Protein AF-R7T6Q8-F1 (afdb_monomer_lite)

Sequence (94 aa):
DIDECNGTKGTHYHLDCHKCINTIGSYTCECDEYYELDPNEPKCIDVNECDGERGVDFNEDCHHCQNTSPGYRCRCNAGYDEDNTHTEGNCIGE

Foldseek 3Di:
DDFLQVDDDVPSADVQQPAWADDVPHIAGDDDPQWDQDPVGRHTDGHFLVVDDDVPSADVQQPDWDADVNHIEGDDDPAWDWDPPDPRTHTDGD

Organism: Capitella teleta (NCBI:txid283909)

InterPro domains:
  IPR000742 EGF-like domain [SM00181] (4-45)
  IPR000742 EGF-like domain [SM00181] (49-92)
  IPR001881 EGF-like calcium-binding domain [SM00179] (1-45)
  IPR001881 EGF-like calcium-binding domain [SM00179] (46-92)
  IPR049883 NOTCH1, EGF-like calcium-binding domain [PF07645] (1-44)
  IPR049883 NOTCH1, EGF-like calcium-binding domain [PF07645] (46-91)
  IPR050751 Extracellular matrix structural protein [PTHR24034] (1-84)

Radius of gyration: 17.82 Å; chains: 1; bounding box: 38×22×52 Å

Secondary structure (DSSP, 8-state):
---GGGS-BTTTB-TT-SEEEEETTEEEEEPPTTEEE-SSSSSEEE--GGGS-BTTTB-TT-SEEEE-SSSEEEEPPTT-EEETTSTT-EEE--

pLDDT: mean 89.55, std 7.76, range [62.59, 97.5]

Structure (mmCIF, N/CA/C/O backbone):
data_AF-R7T6Q8-F1
#
_entry.id   AF-R7T6Q8-F1
#
loop_
_atom_site.group_PDB
_atom_site.id
_atom_site.type_symbol
_atom_site.label_atom_id
_atom_site.label_alt_id
_atom_site.label_comp_id
_atom_site.label_asym_id
_atom_site.label_entity_id
_atom_site.label_seq_id
_atom_site.pdbx_PDB_ins_code
_atom_site.Cartn_x
_atom_site.Cartn_y
_atom_site.Cartn_z
_atom_site.occupancy
_atom_site.B_iso_or_equiv
_atom_site.auth_seq_id
_atom_site.auth_comp_id
_atom_site.auth_asym_id
_atom_site.auth_atom_id
_atom_site.pdbx_PDB_model_num
ATOM 1 N N . ASP A 1 1 ? -14.728 2.775 27.087 1.00 86.12 1 ASP A N 1
ATOM 2 C CA . ASP A 1 1 ? -14.061 2.431 25.833 1.00 86.12 1 ASP A CA 1
ATOM 3 C C . ASP A 1 1 ? -14.164 0.932 25.649 1.00 86.12 1 ASP A C 1
ATOM 5 O O . ASP A 1 1 ? -14.008 0.224 26.642 1.00 86.12 1 ASP A O 1
ATOM 9 N N . ILE A 1 2 ? -14.551 0.476 24.466 1.00 92.44 2 ILE A N 1
ATOM 10 C CA . ILE A 1 2 ? -14.599 -0.944 24.116 1.00 92.44 2 ILE A CA 1
ATOM 11 C C . ILE A 1 2 ? -13.420 -1.187 23.188 1.00 92.44 2 ILE A C 1
ATOM 13 O O . ILE A 1 2 ? -13.256 -0.434 22.249 1.00 92.44 2 ILE A O 1
ATOM 17 N N . ASP A 1 3 ? -12.599 -2.198 23.461 1.00 95.50 3 ASP A N 1
ATOM 18 C CA . ASP A 1 3 ? -11.468 -2.502 22.585 1.00 95.50 3 ASP A CA 1
ATOM 19 C C . ASP A 1 3 ? -11.957 -3.307 21.377 1.00 95.50 3 ASP A C 1
ATOM 21 O O . ASP A 1 3 ? -12.176 -4.522 21.483 1.00 95.50 3 ASP A O 1
ATOM 25 N N . GLU A 1 4 ? -12.169 -2.639 20.240 1.00 95.50 4 GLU A N 1
ATOM 26 C CA . GLU A 1 4 ? -12.616 -3.317 19.023 1.00 95.50 4 GLU A CA 1
ATOM 27 C C . GLU A 1 4 ? -11.554 -4.276 18.467 1.00 95.50 4 GLU A C 1
ATOM 29 O O . GLU A 1 4 ? -11.913 -5.284 17.851 1.00 95.50 4 GLU A O 1
ATOM 34 N N . CYS A 1 5 ? -10.266 -4.039 18.741 1.00 96.31 5 CYS A N 1
ATOM 35 C CA . CYS A 1 5 ? -9.148 -4.835 18.230 1.00 96.31 5 CYS A CA 1
ATOM 36 C C . CYS A 1 5 ? -9.023 -6.213 18.894 1.00 96.31 5 CYS A C 1
ATOM 38 O O . CYS A 1 5 ? -8.489 -7.140 18.285 1.00 96.31 5 CYS A O 1
ATOM 40 N N . ASN A 1 6 ? -9.580 -6.391 20.095 1.00 96.62 6 ASN A N 1
ATOM 41 C CA . ASN A 1 6 ? -9.754 -7.717 20.709 1.00 96.62 6 ASN A CA 1
ATOM 42 C C . ASN A 1 6 ? -10.936 -8.509 20.111 1.00 96.62 6 ASN A C 1
ATOM 44 O O . ASN A 1 6 ? -11.208 -9.641 20.521 1.00 96.62 6 ASN A O 1
ATOM 48 N N . GLY A 1 7 ? -11.673 -7.905 19.177 1.00 92.69 7 GLY A N 1
ATOM 49 C CA . GLY A 1 7 ? -12.821 -8.477 18.493 1.00 92.69 7 GLY A CA 1
ATOM 50 C C . GLY A 1 7 ? -12.493 -9.303 17.250 1.00 92.69 7 GLY A C 1
ATOM 51 O O . GLY A 1 7 ? -11.345 -9.611 16.940 1.00 92.69 7 GLY A O 1
ATOM 52 N N . THR A 1 8 ? -13.537 -9.664 16.501 1.00 94.56 8 THR A N 1
ATOM 53 C CA . THR A 1 8 ? -13.384 -10.405 15.240 1.00 94.56 8 THR A CA 1
ATOM 54 C C . THR A 1 8 ? -13.269 -9.442 14.053 1.00 94.56 8 THR A C 1
ATOM 56 O O . THR A 1 8 ? -14.121 -8.568 13.863 1.00 94.56 8 THR A O 1
ATOM 59 N N . LYS A 1 9 ? -12.242 -9.632 13.218 1.00 94.31 9 LYS A N 1
ATOM 60 C CA . LYS A 1 9 ? -12.040 -8.891 11.964 1.00 94.31 9 LYS A CA 1
ATOM 61 C C . LYS A 1 9 ? -13.258 -9.022 11.032 1.00 94.31 9 LYS A C 1
ATOM 63 O O . LYS A 1 9 ? -13.832 -10.101 10.914 1.00 94.31 9 LYS A O 1
ATOM 68 N N . GLY A 1 10 ? -13.671 -7.929 10.397 1.00 92.69 10 GLY A N 1
ATOM 69 C CA . GLY A 1 10 ? -14.871 -7.834 9.556 1.00 92.69 10 GLY A CA 1
ATOM 70 C C . GLY A 1 10 ? -16.195 -7.679 10.318 1.00 92.69 10 GLY A C 1
ATOM 71 O O . GLY A 1 10 ? -17.236 -7.521 9.687 1.00 92.69 10 GLY A O 1
ATOM 72 N N . THR A 1 11 ? -16.182 -7.714 11.656 1.00 94.19 11 THR A N 1
ATOM 73 C CA . THR A 1 11 ? -17.388 -7.497 12.484 1.00 94.19 11 THR A CA 1
ATOM 74 C C . THR A 1 11 ? -17.184 -6.411 13.535 1.00 94.19 11 THR A C 1
ATOM 76 O O . THR A 1 11 ? -18.035 -5.540 13.671 1.00 94.19 11 THR A O 1
ATOM 79 N N . HIS A 1 12 ? -16.069 -6.452 14.269 1.00 93.94 12 HIS A N 1
ATOM 80 C CA . HIS A 1 12 ? -15.725 -5.456 15.287 1.00 93.94 12 HIS A CA 1
ATOM 81 C C . HIS A 1 12 ? -14.826 -4.358 14.712 1.00 93.94 12 HIS A C 1
ATOM 83 O O . HIS A 1 12 ? -15.000 -3.192 15.042 1.00 93.94 12 HIS A O 1
ATOM 89 N N . TYR A 1 13 ? -13.913 -4.726 13.812 1.00 95.31 13 TYR A N 1
ATOM 90 C CA . TYR A 1 13 ? -13.080 -3.800 13.049 1.00 95.31 13 TYR A CA 1
ATOM 91 C C . TYR A 1 13 ? -12.986 -4.234 11.583 1.00 95.31 13 TYR A C 1
ATOM 93 O O . TYR A 1 13 ? -13.356 -5.362 11.251 1.00 95.31 13 TYR A O 1
ATOM 101 N N . HIS A 1 14 ? -12.534 -3.350 10.694 1.00 96.38 14 HIS A N 1
ATOM 102 C CA . HIS A 1 14 ? -12.611 -3.563 9.247 1.00 96.38 14 HIS A CA 1
ATOM 103 C C . HIS A 1 14 ? -11.824 -4.792 8.740 1.00 96.38 14 HIS A C 1
ATOM 105 O O . HIS A 1 14 ? -10.778 -5.157 9.283 1.00 96.38 14 HIS A O 1
ATOM 111 N N . LEU A 1 15 ? -12.319 -5.427 7.664 1.00 96.25 15 LEU A N 1
ATOM 112 C CA . LEU A 1 15 ? -11.703 -6.618 7.060 1.00 96.25 15 LEU A CA 1
ATOM 113 C C . LEU A 1 15 ? -10.308 -6.346 6.487 1.00 96.25 15 LEU A C 1
ATOM 115 O O . LEU A 1 15 ? -9.399 -7.148 6.679 1.00 96.25 15 LEU A O 1
ATOM 119 N N . ASP A 1 16 ? -10.136 -5.189 5.863 1.00 96.06 16 ASP A N 1
ATOM 120 C CA . ASP A 1 16 ? -8.873 -4.736 5.265 1.00 96.06 16 ASP A CA 1
ATOM 121 C C . ASP A 1 16 ? -8.044 -3.865 6.224 1.00 96.06 16 ASP A C 1
ATOM 123 O O . ASP A 1 16 ? -7.178 -3.105 5.821 1.00 96.06 16 ASP A O 1
ATOM 127 N N . CYS A 1 17 ? -8.302 -3.943 7.530 1.00 96.25 17 CYS A N 1
ATOM 128 C CA . CYS A 1 17 ? -7.422 -3.348 8.532 1.00 96.25 17 CYS A CA 1
ATOM 129 C C . CYS A 1 17 ? -6.188 -4.240 8.714 1.00 96.25 17 CYS A C 1
ATOM 131 O O . CYS A 1 17 ? -6.336 -5.387 9.148 1.00 96.25 17 CYS A O 1
ATOM 133 N N . HIS A 1 18 ? -4.985 -3.779 8.378 1.00 95.62 18 HIS A N 1
ATOM 134 C CA . HIS A 1 18 ? -3.783 -4.615 8.509 1.00 95.62 18 HIS A CA 1
ATOM 135 C C . HIS A 1 18 ? -3.391 -4.763 9.979 1.00 95.62 18 HIS A C 1
ATOM 137 O O . HIS A 1 18 ? -3.329 -5.880 10.501 1.00 95.62 18 HIS A O 1
ATOM 143 N N . LYS A 1 19 ? -3.264 -3.634 10.681 1.00 96.94 19 LYS A N 1
ATOM 144 C CA . LYS A 1 19 ? -3.040 -3.594 12.123 1.00 96.94 19 LYS A CA 1
ATOM 145 C C . LYS A 1 19 ? -4.053 -2.680 12.806 1.00 96.94 19 LYS A C 1
ATOM 147 O O . LYS A 1 19 ? -4.077 -1.477 12.583 1.00 96.94 19 LYS A O 1
ATOM 152 N N . CYS A 1 20 ? -4.895 -3.266 13.654 1.00 97.44 20 CYS A N 1
ATOM 153 C CA . CYS A 1 20 ? -5.903 -2.529 14.415 1.00 97.44 20 CYS A CA 1
ATOM 154 C C . CYS A 1 20 ? -5.272 -1.816 15.615 1.00 97.44 20 CYS A C 1
ATOM 156 O O . CYS A 1 20 ? -4.510 -2.423 16.372 1.00 97.44 20 CYS A O 1
ATOM 158 N N . ILE A 1 21 ? -5.624 -0.545 15.803 1.00 97.12 21 ILE A N 1
ATOM 159 C CA . ILE A 1 21 ? -5.202 0.296 16.922 1.00 97.12 21 ILE A CA 1
ATOM 160 C C . ILE A 1 21 ? -6.449 0.809 17.642 1.00 97.12 21 ILE A C 1
ATOM 162 O O . ILE A 1 21 ? -7.202 1.618 17.099 1.00 97.12 21 ILE A O 1
ATOM 166 N N . ASN A 1 22 ? -6.657 0.362 18.880 1.00 96.44 22 ASN A N 1
ATOM 167 C CA . ASN A 1 22 ? -7.770 0.833 19.694 1.00 96.44 22 ASN A CA 1
ATOM 168 C C . ASN A 1 22 ? -7.536 2.285 20.137 1.00 96.44 22 ASN A C 1
ATOM 170 O O . ASN A 1 22 ? -6.443 2.639 20.590 1.00 96.44 22 ASN A O 1
ATOM 174 N N . THR A 1 23 ? -8.560 3.124 20.038 1.00 95.31 23 THR A N 1
ATOM 175 C CA . THR A 1 23 ? -8.521 4.535 20.443 1.00 95.31 23 THR A CA 1
ATOM 176 C C . THR A 1 23 ? -9.681 4.836 21.389 1.00 95.31 23 THR A C 1
ATOM 178 O O . THR A 1 23 ? -10.597 4.045 21.547 1.00 95.31 23 THR A O 1
ATOM 181 N N . ILE A 1 24 ? -9.671 5.986 22.062 1.00 96.00 24 ILE A N 1
ATOM 182 C CA . ILE A 1 24 ? -10.785 6.317 22.958 1.00 96.00 24 ILE A CA 1
ATOM 183 C C . ILE A 1 24 ? -12.022 6.656 22.117 1.00 96.00 24 ILE A C 1
ATOM 185 O O . ILE A 1 24 ? -12.079 7.714 21.492 1.00 96.00 24 ILE A O 1
ATOM 189 N N . GLY A 1 25 ? -13.031 5.790 22.171 1.00 92.06 25 GLY A N 1
ATOM 190 C CA . GLY A 1 25 ? -14.325 5.953 21.512 1.00 92.06 25 GLY A CA 1
ATOM 191 C C . GLY A 1 25 ? -14.433 5.336 20.115 1.00 92.06 25 GLY A C 1
ATOM 192 O O . GLY A 1 25 ? -15.500 5.476 19.520 1.00 92.06 25 GLY A O 1
ATOM 193 N N . SER A 1 26 ? -13.374 4.705 19.594 1.00 93.50 26 SER A N 1
ATOM 194 C CA . SER A 1 26 ? -13.329 4.023 18.286 1.00 93.50 26 SER A CA 1
ATOM 195 C C . SER A 1 26 ? -12.022 3.229 18.148 1.00 93.50 26 SER A C 1
ATOM 197 O O . SER A 1 26 ? -11.155 3.293 19.009 1.00 93.50 26 SER A O 1
ATOM 199 N N . TYR A 1 27 ? -11.772 2.637 16.987 1.00 95.75 27 TYR A N 1
ATOM 200 C CA . TYR A 1 27 ? -10.451 2.185 16.553 1.00 95.75 27 TYR A CA 1
ATOM 201 C C . TYR A 1 27 ? -9.980 2.949 15.306 1.00 95.75 27 TYR A C 1
ATOM 203 O O . TYR A 1 27 ? -10.758 3.641 14.643 1.00 95.75 27 TYR A O 1
ATOM 211 N N . THR A 1 28 ? -8.698 2.799 14.983 1.00 96.44 28 THR A N 1
ATOM 212 C CA . TH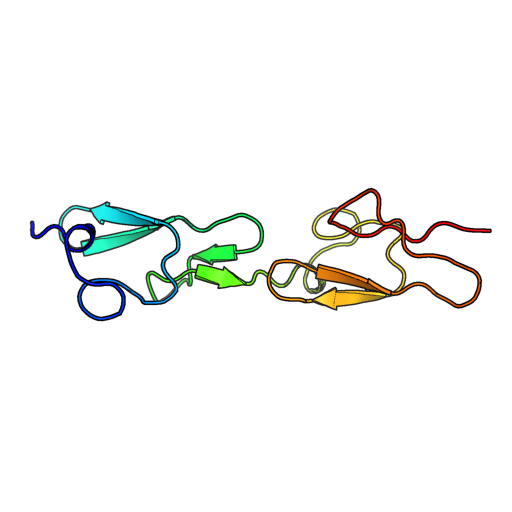R A 1 28 ? -8.104 3.146 13.688 1.00 96.44 28 THR A CA 1
ATOM 213 C C . THR A 1 28 ? -7.241 1.987 13.186 1.00 96.44 28 THR A C 1
ATOM 215 O O . THR A 1 28 ? -7.019 1.013 13.911 1.00 96.44 28 THR A O 1
ATOM 218 N N . CYS A 1 29 ? -6.761 2.076 11.950 1.00 97.44 29 CYS A N 1
ATOM 219 C CA . CYS A 1 29 ? -5.884 1.081 11.350 1.00 97.44 29 CYS A CA 1
ATOM 220 C C . CYS A 1 29 ? -4.536 1.690 10.986 1.00 97.44 29 CYS A C 1
ATOM 222 O O . CYS A 1 29 ? -4.447 2.822 10.521 1.00 97.44 29 CYS A O 1
ATOM 224 N N . GLU A 1 30 ? -3.488 0.915 11.217 1.00 97.44 30 GLU A N 1
ATOM 225 C CA . GLU A 1 30 ? -2.159 1.133 10.669 1.00 97.44 30 GLU A CA 1
ATOM 226 C C . GLU A 1 30 ? -2.003 0.195 9.468 1.00 97.44 30 GLU A C 1
ATOM 228 O O . GLU A 1 30 ? -2.371 -0.985 9.541 1.00 97.44 30 GLU A O 1
ATOM 233 N N . CYS A 1 31 ? -1.526 0.755 8.360 1.00 97.44 31 CYS A N 1
ATOM 234 C CA . CYS A 1 31 ? -1.428 0.084 7.072 1.00 97.44 31 CYS A CA 1
ATOM 235 C C . CYS A 1 31 ? 0.010 -0.326 6.782 1.00 97.44 31 CYS A C 1
ATOM 237 O O . CYS A 1 31 ? 0.951 0.326 7.235 1.00 97.44 31 CYS A O 1
ATOM 239 N N . ASP A 1 32 ? 0.153 -1.441 6.070 1.00 95.00 32 ASP A N 1
ATOM 240 C CA . ASP A 1 32 ? 1.464 -1.909 5.626 1.00 95.00 32 ASP A CA 1
ATOM 241 C C . ASP A 1 32 ? 1.984 -1.024 4.484 1.00 95.00 32 ASP A C 1
ATOM 243 O O . ASP A 1 32 ? 1.262 -0.187 3.943 1.00 95.00 32 ASP A O 1
ATOM 247 N N . GLU A 1 33 ? 3.248 -1.216 4.114 1.00 89.00 33 GLU A N 1
ATOM 248 C CA . GLU A 1 33 ? 3.863 -0.532 2.974 1.00 89.00 33 GLU A CA 1
ATOM 249 C C . GLU A 1 33 ? 3.034 -0.719 1.694 1.00 89.00 33 GLU A C 1
ATOM 251 O O . GLU A 1 33 ? 2.499 -1.806 1.460 1.00 89.00 33 GLU A O 1
ATOM 256 N N . TYR A 1 34 ? 2.941 0.345 0.887 1.00 90.19 34 TYR A N 1
ATOM 257 C CA . TYR A 1 34 ? 2.096 0.443 -0.314 1.00 90.19 34 TYR A CA 1
ATOM 258 C C . TYR A 1 34 ? 0.579 0.483 -0.046 1.00 90.19 34 TYR A C 1
ATOM 260 O O . TYR A 1 34 ? -0.228 0.352 -0.962 1.00 90.19 34 TYR A O 1
ATOM 268 N N . TYR A 1 35 ? 0.165 0.697 1.207 1.00 94.88 35 TYR A N 1
ATOM 269 C CA . TYR A 1 35 ? -1.229 0.952 1.564 1.00 94.88 35 TYR A CA 1
ATOM 270 C C . TYR A 1 35 ? -1.358 2.226 2.393 1.00 94.88 35 TYR A C 1
ATOM 272 O O . TYR A 1 35 ? -0.506 2.557 3.218 1.00 94.88 35 TYR A O 1
ATOM 280 N N . GLU A 1 36 ? -2.484 2.906 2.236 1.00 95.38 36 GLU A N 1
ATOM 281 C CA . GLU A 1 36 ? -2.854 4.068 3.031 1.00 95.38 36 GLU A CA 1
ATOM 282 C C . GLU A 1 36 ? -4.183 3.851 3.750 1.00 95.38 36 GLU A C 1
ATOM 284 O O . GLU A 1 36 ? -4.997 3.001 3.382 1.00 95.38 36 GLU A O 1
ATOM 289 N N . LEU A 1 37 ? -4.396 4.615 4.822 1.00 97.44 37 LEU A N 1
ATOM 290 C CA . LEU A 1 37 ? -5.663 4.602 5.538 1.00 97.44 37 LEU A CA 1
ATOM 291 C C . LEU A 1 37 ? -6.719 5.322 4.695 1.00 97.44 37 LEU A C 1
ATOM 293 O O . LEU A 1 37 ? -6.542 6.492 4.354 1.00 97.44 37 LEU A O 1
ATOM 297 N N . ASP A 1 38 ? -7.832 4.649 4.412 1.00 96.31 38 ASP A N 1
ATOM 298 C CA . ASP A 1 38 ? -8.958 5.267 3.717 1.00 96.31 38 ASP A CA 1
ATOM 299 C C . ASP A 1 38 ? -9.456 6.496 4.512 1.00 96.31 38 ASP A C 1
ATOM 301 O O . ASP A 1 38 ? -9.637 6.434 5.733 1.00 96.31 38 ASP A O 1
ATOM 305 N N . PRO A 1 39 ? -9.685 7.643 3.850 1.00 94.56 39 PRO A N 1
ATOM 306 C CA . PRO A 1 39 ? -10.051 8.881 4.537 1.00 94.56 39 PRO A CA 1
ATOM 307 C C . PRO A 1 39 ? -11.452 8.849 5.169 1.00 94.56 39 PRO A C 1
ATOM 309 O O . PRO A 1 39 ? -11.784 9.734 5.961 1.00 94.56 39 PRO A O 1
ATOM 312 N N . ASN A 1 40 ? -12.288 7.872 4.813 1.00 93.94 40 ASN A N 1
ATOM 313 C CA . ASN A 1 40 ? -13.671 7.739 5.267 1.00 93.94 40 ASN A CA 1
ATOM 314 C C . ASN A 1 40 ? -13.897 6.503 6.145 1.00 93.94 40 ASN A C 1
ATOM 316 O O . ASN A 1 40 ? -14.825 6.500 6.955 1.00 93.94 40 ASN A O 1
ATOM 320 N N . GLU A 1 41 ? -13.090 5.454 5.985 1.00 94.12 41 GLU A N 1
ATOM 321 C CA . GLU A 1 41 ? -13.243 4.184 6.694 1.00 94.12 41 GLU A CA 1
ATOM 322 C C . GLU A 1 41 ? -11.920 3.740 7.340 1.00 94.12 41 GLU A C 1
ATOM 324 O O . GLU A 1 41 ? -10.858 3.926 6.760 1.00 94.12 41 GLU A O 1
ATOM 329 N N . PRO A 1 42 ? -11.930 3.099 8.522 1.00 94.62 42 PRO A N 1
ATOM 330 C CA . PRO A 1 42 ? -10.713 2.588 9.150 1.00 94.62 42 PRO A CA 1
ATOM 331 C C . PRO A 1 42 ? -10.263 1.292 8.455 1.00 94.62 42 PRO A C 1
ATOM 333 O O . PRO A 1 42 ? -10.392 0.196 8.999 1.00 94.62 42 PRO A O 1
ATOM 336 N N . LYS A 1 43 ? -9.791 1.410 7.215 1.00 95.94 43 LYS A N 1
ATOM 337 C CA . LYS A 1 43 ? -9.334 0.310 6.363 1.00 95.94 43 LYS A CA 1
ATOM 338 C C . LYS A 1 43 ? -8.123 0.729 5.549 1.00 95.94 43 LYS A C 1
ATOM 340 O O . LYS A 1 43 ? -7.977 1.905 5.237 1.00 95.94 43 LYS A O 1
ATOM 345 N N . CYS A 1 44 ? -7.297 -0.239 5.189 1.00 97.50 44 CYS A N 1
ATOM 346 C CA . CYS A 1 44 ? -6.151 -0.005 4.334 1.00 97.50 44 CYS A CA 1
ATOM 347 C C . CYS A 1 44 ? -6.554 -0.200 2.878 1.00 97.50 44 CYS A C 1
ATOM 349 O O . CYS A 1 44 ? -7.151 -1.218 2.523 1.00 97.50 44 CYS A O 1
ATOM 351 N N . ILE A 1 45 ? -6.262 0.801 2.060 1.00 95.75 45 ILE A N 1
ATOM 352 C CA . ILE A 1 45 ? -6.441 0.769 0.613 1.00 95.75 45 ILE A CA 1
ATOM 353 C C . ILE A 1 45 ? -5.072 0.831 -0.045 1.00 95.75 45 ILE A C 1
ATOM 355 O O . ILE A 1 45 ? -4.168 1.489 0.457 1.00 95.75 45 ILE A O 1
ATOM 359 N N . ASP A 1 46 ? -4.925 0.083 -1.127 1.00 94.56 46 ASP A N 1
ATOM 360 C CA . ASP A 1 46 ? -3.716 0.071 -1.943 1.00 94.56 46 ASP A CA 1
ATOM 361 C C . ASP A 1 46 ? -3.443 1.483 -2.476 1.00 94.56 46 ASP A C 1
ATOM 363 O O . ASP A 1 46 ? -4.357 2.142 -2.987 1.00 94.56 46 ASP A O 1
ATOM 367 N N . VAL A 1 47 ? -2.212 1.960 -2.300 1.00 92.56 47 VAL A N 1
ATOM 368 C CA . VAL A 1 47 ? -1.763 3.234 -2.863 1.00 92.56 47 VAL A CA 1
ATOM 369 C C . VAL A 1 47 ? -1.503 3.012 -4.342 1.00 92.56 47 VAL A C 1
ATOM 371 O O . VAL A 1 47 ? -0.844 2.055 -4.716 1.00 92.56 47 VAL A O 1
ATOM 374 N N . ASN A 1 48 ? -2.005 3.904 -5.195 1.00 92.12 48 ASN A N 1
ATOM 375 C CA . ASN A 1 48 ? -1.641 3.869 -6.604 1.00 92.12 48 ASN A CA 1
ATOM 376 C C . ASN A 1 48 ? -0.373 4.686 -6.839 1.00 92.12 48 ASN A C 1
ATOM 378 O O . ASN A 1 48 ? -0.451 5.890 -7.095 1.00 92.12 48 ASN A O 1
ATOM 382 N N . GLU A 1 49 ? 0.792 4.043 -6.803 1.00 90.38 49 GLU A N 1
ATOM 383 C CA . GLU A 1 49 ? 2.065 4.747 -6.996 1.00 90.38 49 GLU A CA 1
ATOM 384 C C . GLU A 1 49 ? 2.205 5.334 -8.412 1.00 90.38 49 GLU A C 1
ATOM 386 O O . GLU A 1 49 ? 2.951 6.288 -8.635 1.00 90.38 49 GLU A O 1
ATOM 391 N N . CYS A 1 50 ? 1.439 4.826 -9.386 1.00 90.38 50 CYS A N 1
ATOM 392 C CA . CYS A 1 50 ? 1.450 5.344 -10.754 1.00 90.38 50 CYS A CA 1
ATOM 393 C C . CYS A 1 50 ? 0.703 6.675 -10.930 1.00 90.38 50 CYS A C 1
ATOM 395 O O . CYS A 1 50 ? 0.857 7.303 -11.981 1.00 90.38 50 CYS A O 1
ATOM 397 N N . ASP A 1 51 ? -0.104 7.101 -9.952 1.00 91.81 51 ASP A N 1
ATOM 398 C CA . ASP A 1 51 ? -0.735 8.431 -9.956 1.00 91.81 51 ASP A CA 1
ATOM 399 C C . ASP A 1 51 ? 0.222 9.530 -9.447 1.00 91.81 51 ASP A C 1
ATOM 401 O O . ASP A 1 51 ? -0.110 10.718 -9.494 1.00 91.81 51 ASP A O 1
ATOM 405 N N . GLY A 1 52 ? 1.406 9.130 -8.978 1.00 84.06 52 GLY A N 1
ATOM 406 C CA . GLY A 1 52 ? 2.441 9.986 -8.422 1.00 84.06 52 GLY A CA 1
ATOM 407 C C . GLY A 1 52 ? 3.422 10.595 -9.429 1.00 84.06 52 GLY A C 1
ATOM 408 O O . GLY A 1 52 ? 3.233 10.563 -10.651 1.00 84.06 52 GLY A O 1
ATOM 409 N N . GLU A 1 53 ? 4.507 11.169 -8.906 1.00 80.25 53 GLU A N 1
ATOM 410 C CA . GLU A 1 53 ? 5.589 11.738 -9.716 1.00 80.25 53 GLU A CA 1
ATOM 411 C C . GLU A 1 53 ? 6.719 10.723 -9.957 1.00 80.25 53 GLU A C 1
ATOM 413 O O . GLU A 1 53 ? 7.138 9.973 -9.070 1.00 80.25 53 GLU A O 1
ATOM 418 N N . ARG A 1 54 ? 7.267 10.735 -11.182 1.00 78.19 54 ARG A N 1
ATOM 419 C CA . ARG A 1 54 ? 8.416 9.900 -11.563 1.00 78.19 54 ARG A CA 1
ATOM 420 C C . ARG A 1 54 ? 9.613 10.190 -10.652 1.00 78.19 54 ARG A C 1
ATOM 422 O O . ARG A 1 54 ? 10.018 11.342 -10.523 1.00 78.19 54 ARG A O 1
ATOM 429 N N . GLY A 1 55 ? 10.214 9.138 -10.102 1.00 74.50 55 GLY A N 1
ATOM 430 C CA . GLY A 1 55 ? 11.360 9.200 -9.192 1.00 74.50 55 GLY A CA 1
ATOM 431 C C . GLY A 1 55 ? 10.994 9.444 -7.724 1.00 74.50 55 GLY A C 1
ATOM 432 O O . GLY A 1 55 ? 11.895 9.455 -6.886 1.00 74.50 55 GLY A O 1
ATOM 433 N N . VAL A 1 56 ? 9.709 9.651 -7.409 1.00 82.06 56 VAL A N 1
ATOM 434 C CA . VAL A 1 56 ? 9.204 9.813 -6.036 1.00 82.06 56 VAL A CA 1
ATOM 435 C C . VAL A 1 56 ? 8.393 8.590 -5.637 1.00 82.06 56 VAL A C 1
ATOM 437 O O . VAL A 1 56 ? 8.780 7.884 -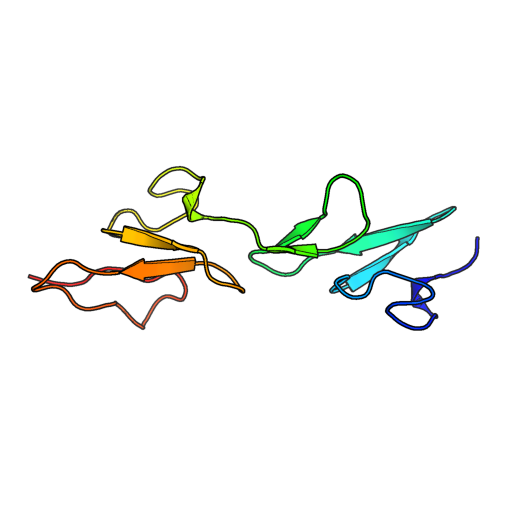4.712 1.00 82.06 56 VAL A O 1
ATOM 440 N N . ASP A 1 57 ? 7.307 8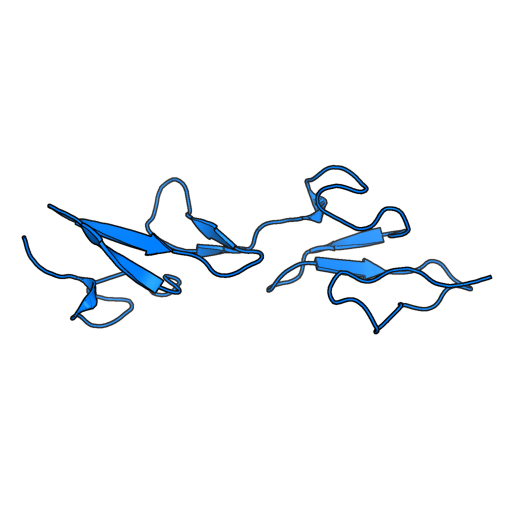.334 -6.364 1.00 80.94 57 ASP A N 1
ATOM 441 C CA . ASP A 1 57 ? 6.380 7.236 -6.077 1.00 80.94 57 ASP A CA 1
ATOM 442 C C . ASP A 1 57 ? 6.753 5.973 -6.866 1.00 80.94 57 ASP A C 1
ATOM 444 O O . ASP A 1 57 ? 6.527 4.854 -6.415 1.00 80.94 57 ASP A O 1
ATOM 448 N N . PHE A 1 58 ? 7.406 6.151 -8.022 1.00 83.19 58 PHE A N 1
ATOM 449 C CA . PHE A 1 58 ? 7.936 5.056 -8.827 1.00 83.19 58 PHE A CA 1
ATOM 450 C C . PHE A 1 58 ? 9.332 5.333 -9.396 1.00 83.19 58 PHE A C 1
ATOM 452 O O . PHE A 1 58 ? 9.750 6.487 -9.498 1.00 83.19 58 PHE A O 1
ATOM 459 N N . ASN A 1 59 ? 10.063 4.292 -9.807 1.00 82.44 59 ASN A N 1
ATOM 460 C CA . ASN A 1 59 ? 11.430 4.443 -10.315 1.00 82.44 59 ASN A CA 1
ATOM 461 C C . ASN A 1 59 ? 11.530 5.327 -11.583 1.00 82.44 59 ASN A C 1
ATOM 463 O O . ASN A 1 59 ? 10.686 5.256 -12.478 1.00 82.44 59 ASN A O 1
ATOM 467 N N . GLU A 1 60 ? 12.588 6.142 -11.701 1.00 82.62 60 GLU A N 1
ATOM 468 C CA . GLU A 1 60 ? 12.789 7.031 -12.858 1.00 82.62 60 GLU A CA 1
ATOM 469 C C . GLU A 1 60 ? 12.923 6.275 -14.191 1.00 82.62 60 GLU A C 1
ATOM 471 O O . GLU A 1 60 ? 12.359 6.709 -15.201 1.00 82.62 60 GLU A O 1
ATOM 476 N N . ASP A 1 61 ? 13.566 5.106 -14.176 1.00 86.69 61 ASP A N 1
ATOM 477 C CA . ASP A 1 61 ? 13.777 4.244 -15.345 1.00 86.69 61 ASP A CA 1
ATOM 478 C C . ASP A 1 61 ? 12.562 3.344 -15.647 1.00 86.69 61 ASP A C 1
ATOM 480 O O . ASP A 1 61 ? 12.592 2.477 -16.526 1.00 86.69 61 ASP A O 1
ATOM 484 N N . CYS A 1 62 ? 11.444 3.560 -14.953 1.00 86.94 62 CYS A N 1
ATOM 485 C CA . CYS A 1 62 ? 10.179 2.915 -15.258 1.00 86.94 62 CYS A CA 1
ATOM 486 C C . CYS A 1 62 ? 9.578 3.484 -16.553 1.00 86.94 62 CYS A C 1
ATOM 488 O O . CYS A 1 62 ? 9.022 4.589 -16.592 1.00 86.94 62 CYS A O 1
ATOM 490 N N . HIS A 1 63 ? 9.637 2.707 -17.636 1.00 90.25 63 HIS A N 1
ATOM 491 C CA . HIS A 1 63 ? 9.033 3.096 -18.914 1.00 90.25 63 HIS A CA 1
ATOM 492 C C . HIS A 1 63 ? 7.503 3.193 -18.837 1.00 90.25 63 HIS A C 1
ATOM 494 O O . HIS A 1 63 ? 6.912 4.170 -19.305 1.00 90.25 63 HIS A O 1
ATOM 500 N N . HIS A 1 64 ? 6.864 2.182 -18.241 1.00 89.44 64 HIS A N 1
ATOM 501 C CA . HIS A 1 64 ? 5.417 2.111 -18.068 1.00 89.44 64 HIS A CA 1
ATOM 502 C C . HIS A 1 64 ? 5.069 1.582 -16.677 1.00 89.44 64 HIS A C 1
ATOM 504 O O . HIS A 1 64 ? 5.201 0.385 -16.421 1.00 89.44 64 HIS A O 1
ATOM 510 N N . CYS A 1 65 ? 4.584 2.464 -15.804 1.00 90.19 65 CYS A N 1
ATOM 511 C CA . CYS A 1 65 ? 4.081 2.078 -14.490 1.00 90.19 65 CYS A CA 1
ATOM 512 C C . CYS A 1 65 ? 2.744 1.335 -14.624 1.00 90.19 65 CYS A C 1
ATOM 514 O O . CYS A 1 65 ? 1.857 1.746 -15.381 1.00 90.19 65 CYS A O 1
ATOM 516 N N . GLN A 1 66 ? 2.600 0.225 -13.905 1.00 91.12 66 GLN A N 1
ATOM 517 C CA . GLN A 1 66 ? 1.337 -0.470 -13.716 1.00 91.12 66 GLN A CA 1
ATOM 518 C C . GLN A 1 66 ? 1.098 -0.691 -12.226 1.00 91.12 66 GLN A C 1
ATOM 520 O O . GLN A 1 66 ? 1.822 -1.474 -11.613 1.00 91.12 66 GLN A O 1
ATOM 525 N N . ASN A 1 67 ? 0.018 -0.112 -11.698 1.00 90.94 67 ASN A N 1
ATOM 526 C CA . ASN A 1 67 ? -0.388 -0.374 -10.327 1.00 90.94 67 ASN A CA 1
ATOM 527 C C . ASN A 1 67 ? -0.752 -1.849 -10.144 1.00 90.94 67 ASN A C 1
ATOM 529 O O . ASN A 1 67 ? -1.445 -2.445 -10.983 1.00 90.94 67 ASN A O 1
ATOM 533 N N . THR A 1 68 ? -0.273 -2.438 -9.065 1.00 89.75 68 THR A N 1
ATOM 534 C CA . THR A 1 68 ? -0.579 -3.801 -8.635 1.00 89.75 68 THR A CA 1
ATOM 535 C C . THR A 1 68 ? -1.097 -3.754 -7.202 1.00 89.75 68 THR A C 1
ATOM 537 O O . THR A 1 68 ? -1.360 -2.686 -6.693 1.00 89.75 68 THR A O 1
ATOM 540 N N . SER A 1 69 ? -1.380 -4.895 -6.581 1.00 90.12 69 SER A N 1
ATOM 541 C CA . SER A 1 69 ? -1.677 -4.897 -5.152 1.00 90.12 69 SER A CA 1
ATOM 542 C C . SER A 1 69 ? -1.095 -6.167 -4.544 1.00 90.12 69 SER A C 1
ATOM 544 O O . SER A 1 69 ? -1.526 -7.267 -4.926 1.00 90.12 69 SER A O 1
ATOM 546 N N . PRO A 1 70 ? -0.076 -6.056 -3.671 1.00 87.12 70 PRO A N 1
ATOM 547 C CA . PRO A 1 70 ? 0.533 -4.809 -3.167 1.00 87.12 70 PRO A CA 1
ATOM 548 C C . PRO A 1 70 ? 1.446 -4.085 -4.185 1.00 87.12 70 PRO A C 1
ATOM 550 O O . PRO A 1 70 ? 2.112 -4.757 -4.978 1.00 87.12 70 PRO A O 1
ATOM 553 N N . GLY A 1 71 ? 1.515 -2.749 -4.100 1.00 87.25 71 GLY A N 1
ATOM 554 C CA . GLY A 1 71 ? 2.504 -1.882 -4.769 1.00 87.25 71 GLY A CA 1
ATOM 555 C C . GLY A 1 71 ? 2.349 -1.789 -6.284 1.00 87.25 71 GLY A C 1
ATOM 556 O O . GLY A 1 71 ? 1.319 -2.152 -6.833 1.00 87.25 71 GLY A O 1
ATOM 557 N N . TYR A 1 72 ? 3.402 -1.436 -7.018 1.00 88.06 72 TYR A N 1
ATOM 558 C CA . TYR A 1 72 ? 3.369 -1.319 -8.482 1.00 88.06 72 TYR A CA 1
ATOM 559 C C . TYR A 1 72 ? 4.413 -2.206 -9.168 1.00 88.06 72 TYR A C 1
ATOM 561 O O . TYR A 1 72 ? 5.323 -2.755 -8.550 1.00 88.06 72 TYR A O 1
ATOM 569 N N . ARG A 1 73 ? 4.304 -2.331 -10.495 1.00 87.25 73 ARG A N 1
ATOM 570 C CA . ARG A 1 73 ? 5.364 -2.896 -11.338 1.00 87.25 73 ARG A CA 1
ATOM 571 C C . ARG A 1 73 ? 5.653 -2.035 -12.554 1.00 87.25 73 ARG A C 1
ATOM 573 O O . ARG A 1 73 ? 4.748 -1.436 -13.139 1.00 87.25 73 ARG A O 1
ATOM 580 N N . CYS A 1 74 ? 6.894 -2.082 -13.009 1.00 88.50 74 CYS A N 1
ATOM 581 C CA . CYS A 1 74 ? 7.315 -1.443 -14.246 1.00 88.50 74 CYS A CA 1
ATOM 582 C C . CYS A 1 74 ? 7.291 -2.422 -15.411 1.00 88.50 74 CYS A C 1
ATOM 584 O O . CYS A 1 74 ? 7.760 -3.549 -15.309 1.00 88.50 74 CYS A O 1
ATOM 586 N N . ARG A 1 75 ? 6.744 -1.983 -16.546 1.00 89.56 75 ARG A N 1
ATOM 587 C CA . ARG A 1 75 ? 6.845 -2.703 -17.815 1.00 89.56 75 ARG A CA 1
ATOM 588 C C . ARG A 1 75 ? 7.850 -2.020 -18.717 1.00 89.56 75 ARG A C 1
ATOM 590 O O . ARG A 1 75 ? 7.722 -0.830 -19.011 1.00 89.56 75 ARG A O 1
ATOM 597 N N . CYS A 1 76 ? 8.804 -2.801 -19.196 1.00 90.38 76 CYS A N 1
ATOM 598 C CA . CYS A 1 76 ? 9.888 -2.303 -20.020 1.00 90.38 76 CYS A CA 1
ATOM 599 C C . CYS A 1 76 ? 9.545 -2.302 -21.510 1.00 90.38 76 CYS A C 1
ATOM 601 O O . CYS A 1 76 ? 8.779 -3.131 -22.007 1.00 90.38 76 CYS A O 1
ATOM 603 N N . ASN A 1 77 ? 10.118 -1.333 -22.225 1.00 91.50 77 ASN A N 1
ATOM 604 C CA . ASN A 1 77 ? 10.082 -1.295 -23.679 1.00 91.50 77 ASN A CA 1
ATOM 605 C C . ASN A 1 77 ? 10.866 -2.475 -24.272 1.00 91.50 77 ASN A C 1
ATOM 607 O O . ASN A 1 77 ? 11.732 -3.058 -23.623 1.00 91.50 77 ASN A O 1
ATOM 611 N N . ALA A 1 78 ? 10.582 -2.814 -25.531 1.00 90.94 78 ALA A N 1
ATOM 612 C CA . ALA A 1 78 ? 11.312 -3.868 -26.230 1.00 90.94 78 ALA A CA 1
ATOM 613 C C . ALA A 1 78 ? 12.826 -3.581 -26.239 1.00 90.94 78 ALA A C 1
ATOM 615 O O . ALA A 1 78 ? 13.232 -2.479 -26.599 1.00 90.94 78 ALA A O 1
ATOM 616 N N . GLY A 1 79 ? 13.635 -4.582 -25.877 1.00 89.12 79 GLY A N 1
ATOM 617 C CA . GLY A 1 79 ? 15.094 -4.455 -25.751 1.00 89.12 79 GLY A CA 1
ATOM 618 C C . GLY A 1 79 ? 15.601 -4.221 -24.322 1.00 89.12 79 GLY A C 1
ATOM 619 O O . GLY A 1 79 ? 16.806 -4.265 -24.117 1.00 89.12 79 GLY A O 1
ATOM 620 N N . TYR A 1 80 ? 14.703 -4.031 -23.353 1.00 90.56 80 TYR A N 1
ATOM 621 C CA . TYR A 1 80 ? 15.018 -3.854 -21.934 1.00 90.56 80 TYR A CA 1
ATOM 622 C C . TYR A 1 80 ? 14.384 -4.978 -21.108 1.00 90.56 80 TYR A C 1
ATOM 624 O O . TYR A 1 80 ? 13.269 -5.413 -21.410 1.00 90.56 80 TYR A O 1
ATOM 632 N N . ASP A 1 81 ? 15.065 -5.401 -20.048 1.00 87.50 81 ASP A N 1
ATOM 633 C CA . ASP A 1 81 ? 14.606 -6.411 -19.097 1.00 87.50 81 ASP A CA 1
ATOM 634 C C . ASP A 1 81 ? 14.181 -5.766 -17.769 1.00 87.50 81 ASP A C 1
ATOM 636 O O . ASP A 1 81 ? 14.703 -4.726 -17.366 1.00 87.50 81 ASP A O 1
ATOM 640 N N . GLU A 1 82 ? 13.232 -6.395 -17.073 1.00 84.00 82 GLU A N 1
ATOM 641 C CA . GLU A 1 82 ? 12.856 -6.003 -15.711 1.00 84.00 82 GLU A CA 1
ATOM 642 C C . GLU A 1 82 ? 13.973 -6.398 -14.729 1.00 84.00 82 GLU A C 1
ATOM 644 O O . GLU A 1 82 ? 14.372 -7.566 -14.625 1.00 84.00 82 GLU A O 1
ATOM 649 N N . ASP A 1 83 ? 14.470 -5.421 -13.979 1.00 82.12 83 ASP A N 1
ATOM 650 C CA . ASP A 1 83 ? 15.375 -5.627 -12.860 1.00 82.12 83 ASP A CA 1
ATOM 651 C C . ASP A 1 83 ? 14.607 -6.235 -11.686 1.00 82.12 83 ASP A C 1
ATOM 653 O O . ASP A 1 83 ? 13.911 -5.553 -10.937 1.00 82.12 83 ASP A O 1
ATOM 657 N N . ASN A 1 84 ? 14.779 -7.541 -11.505 1.00 74.19 84 ASN A N 1
ATOM 658 C CA . ASN A 1 84 ? 14.161 -8.297 -10.420 1.00 74.19 84 ASN A CA 1
ATOM 659 C C . ASN A 1 84 ? 14.903 -8.145 -9.076 1.00 74.19 84 ASN A C 1
ATOM 661 O O . ASN A 1 84 ? 14.614 -8.884 -8.134 1.00 74.19 84 ASN A O 1
ATOM 665 N N . THR A 1 85 ? 15.903 -7.260 -8.977 1.00 72.50 85 THR A N 1
ATOM 666 C CA . THR A 1 85 ? 16.649 -7.037 -7.725 1.00 72.50 85 THR A CA 1
ATOM 667 C C . THR A 1 85 ? 15.996 -6.010 -6.801 1.00 72.50 85 THR A C 1
ATOM 669 O O . THR A 1 85 ? 16.289 -6.017 -5.605 1.00 72.50 85 THR A O 1
ATOM 672 N N . HIS A 1 86 ? 15.076 -5.193 -7.320 1.00 65.75 86 HIS A N 1
ATOM 673 C CA . HIS A 1 86 ? 14.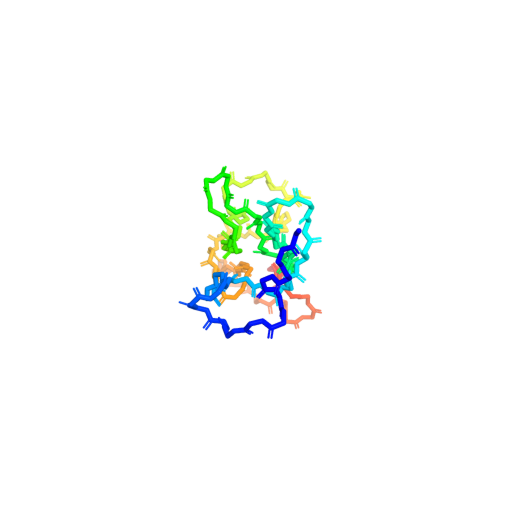304 -4.211 -6.560 1.00 65.75 86 HIS A CA 1
ATOM 674 C C . HIS A 1 86 ? 12.809 -4.531 -6.656 1.00 65.75 86 HIS A C 1
ATOM 676 O O . HIS A 1 86 ? 12.307 -4.857 -7.729 1.00 65.75 86 HIS A O 1
ATOM 682 N N . THR A 1 87 ? 12.086 -4.411 -5.541 1.00 62.59 87 THR A N 1
ATOM 683 C CA . THR A 1 87 ? 10.620 -4.590 -5.471 1.00 62.59 87 THR A CA 1
ATOM 684 C C . THR A 1 87 ? 9.856 -3.604 -6.357 1.00 62.59 87 THR A C 1
ATOM 686 O O . THR A 1 87 ? 8.754 -3.899 -6.795 1.00 62.59 87 THR A O 1
ATOM 689 N N . GLU A 1 88 ? 10.486 -2.471 -6.649 1.00 70.06 88 GLU A N 1
ATOM 690 C CA . GLU A 1 88 ? 9.958 -1.308 -7.365 1.00 70.06 88 GLU A CA 1
ATOM 691 C C . GLU A 1 88 ? 10.198 -1.355 -8.887 1.00 70.06 8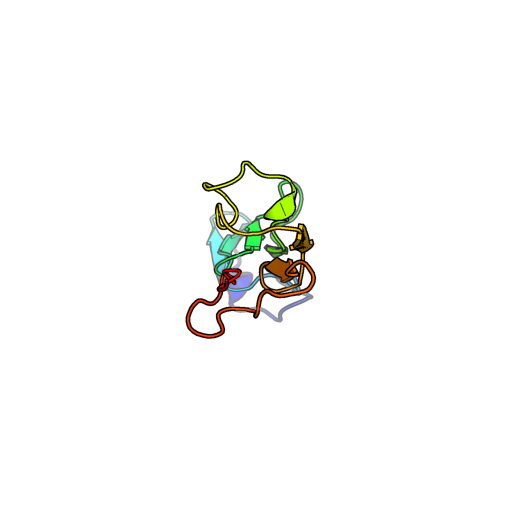8 GLU A C 1
ATOM 693 O O . GLU A 1 88 ? 9.679 -0.522 -9.621 1.00 70.06 88 GLU A O 1
ATOM 698 N N . GLY A 1 89 ? 10.930 -2.368 -9.372 1.00 72.88 89 GLY A N 1
ATOM 699 C CA . GLY A 1 89 ? 11.128 -2.671 -10.792 1.00 72.88 89 GLY A CA 1
ATOM 700 C C . GLY A 1 89 ? 11.845 -1.576 -11.593 1.00 72.88 89 GLY A C 1
ATOM 701 O O . GLY A 1 89 ? 11.247 -0.586 -11.998 1.00 72.88 89 GLY A O 1
ATOM 702 N N . ASN A 1 90 ? 13.110 -1.799 -11.947 1.00 84.25 90 ASN A N 1
ATOM 703 C CA . ASN A 1 90 ? 13.820 -0.938 -12.905 1.00 84.25 90 ASN A CA 1
ATOM 704 C C . ASN A 1 90 ? 13.798 -1.580 -14.291 1.00 84.25 90 ASN A C 1
ATOM 706 O O . ASN A 1 90 ? 13.7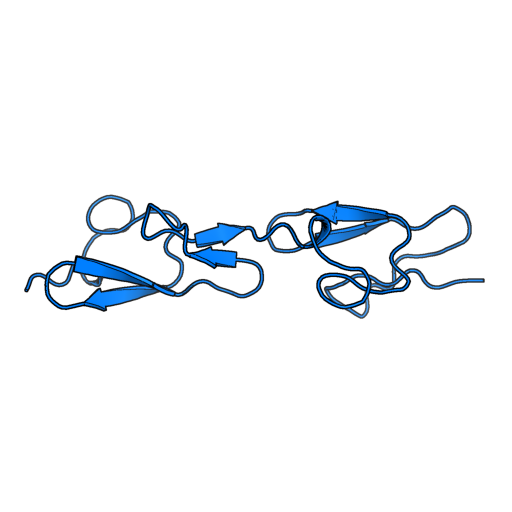30 -2.802 -14.403 1.00 84.25 90 ASN A O 1
ATOM 710 N N . CYS A 1 91 ? 13.909 -0.789 -15.354 1.00 87.81 91 CYS A N 1
ATOM 711 C CA . CYS A 1 91 ? 14.205 -1.335 -16.675 1.00 87.81 91 CYS A CA 1
ATOM 712 C C . CYS A 1 91 ? 15.708 -1.265 -16.933 1.00 87.81 91 CYS A C 1
ATOM 714 O O . CYS A 1 91 ? 16.279 -0.180 -16.955 1.00 87.81 91 CYS A O 1
ATOM 716 N N . ILE A 1 92 ? 16.342 -2.417 -17.139 1.00 87.44 92 ILE A N 1
ATOM 717 C CA . ILE A 1 92 ? 17.782 -2.535 -17.392 1.00 87.44 92 ILE A CA 1
ATOM 718 C C . ILE A 1 92 ? 18.050 -3.026 -18.820 1.00 87.44 92 ILE A C 1
ATOM 720 O O . ILE A 1 92 ? 17.327 -3.861 -19.357 1.00 87.44 92 ILE A O 1
ATOM 724 N N . GLY A 1 93 ? 19.086 -2.471 -19.444 1.00 80.69 93 GLY A N 1
ATOM 725 C CA . GLY A 1 93 ? 19.354 -2.520 -20.891 1.00 80.69 93 GLY A CA 1
ATOM 726 C C . GLY A 1 93 ? 19.605 -1.088 -21.379 1.00 80.69 93 GLY A C 1
ATOM 727 O O . GLY A 1 93 ? 19.218 -0.143 -20.702 1.00 80.69 93 GLY A O 1
ATOM 728 N N . GLU A 1 94 ? 20.293 -0.787 -22.471 1.00 65.56 94 GLU A N 1
ATOM 729 C CA . GLU A 1 94 ? 20.911 -1.603 -23.526 1.00 65.56 94 GLU A CA 1
ATOM 730 C C . GLU A 1 94 ? 22.350 -2.063 -23.231 1.00 65.56 94 GLU A C 1
ATOM 732 O O . GLU A 1 94 ? 23.088 -1.355 -22.506 1.00 65.56 94 GLU A O 1
#